Protein AF-A0A950FPD4-F1 (afdb_monomer_lite)

Foldseek 3Di:
DKWKWFQFQVDIWIFDPVQLVQLVVCLVVVPQKDWGFTDPPPPPDRDDIDIDGSVGGPDIGIDPDDPPPPCVVVVVVPVVD

Secondary structure (DSSP, 8-state):
--EEEEEETTEEEEEEHHHHHHHHHHHHTT-SEEEEEEBSSSSS---EEEEEEGGGEEEEEEE-------HHHHHHHHTT-

Radius of gyration: 14.76 Å; chains: 1; bounding box: 42×22×27 Å

pLDDT: mean 86.8, std 14.66, range [48.88, 98.31]

Structure (mmCIF, N/CA/C/O backbone):
data_AF-A0A950FPD4-F1
#
_entry.id   AF-A0A950FPD4-F1
#
loop_
_atom_site.group_PDB
_atom_site.id
_atom_site.type_symbol
_atom_site.label_atom_id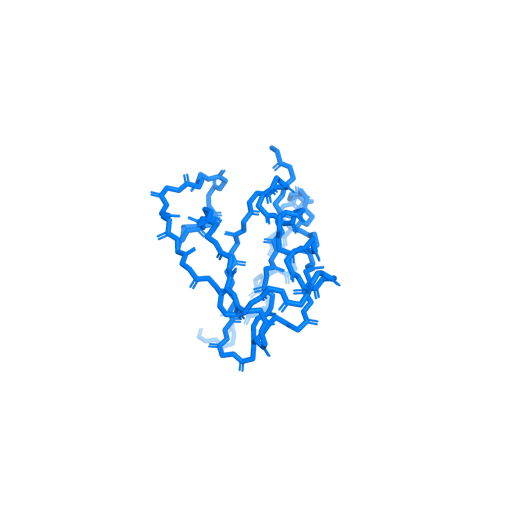
_atom_site.label_alt_id
_atom_site.label_comp_id
_atom_site.label_asym_id
_atom_site.label_entity_id
_atom_site.label_seq_id
_atom_site.pdbx_PDB_ins_code
_atom_site.Cartn_x
_atom_site.Cartn_y
_atom_site.Cartn_z
_atom_site.occupancy
_atom_site.B_iso_or_equiv
_atom_site.auth_seq_id
_atom_site.auth_comp_id
_atom_site.auth_asym_id
_atom_site.auth_atom_id
_atom_site.pdbx_PDB_model_num
ATOM 1 N N . MET A 1 1 ? 3.303 3.572 -16.248 1.00 70.12 1 MET A N 1
ATOM 2 C CA . MET A 1 1 ? 2.444 4.251 -15.250 1.00 70.12 1 MET A CA 1
ATOM 3 C C . MET A 1 1 ? 3.241 4.347 -13.964 1.00 70.12 1 MET A C 1
ATOM 5 O O . MET A 1 1 ? 3.993 3.410 -13.713 1.00 70.12 1 MET A O 1
ATOM 9 N N . PRO A 1 2 ? 3.112 5.433 -13.186 1.00 86.50 2 PRO A N 1
ATOM 10 C CA . PRO A 1 2 ? 3.833 5.574 -11.925 1.00 86.50 2 PRO A CA 1
ATOM 11 C C . PRO A 1 2 ? 3.486 4.424 -10.976 1.00 86.50 2 PRO A C 1
ATOM 13 O O . PRO A 1 2 ? 2.316 4.038 -10.874 1.00 86.50 2 PRO A O 1
ATOM 16 N N . GLN A 1 3 ? 4.498 3.885 -10.302 1.00 91.00 3 GLN A N 1
ATOM 17 C CA . GLN A 1 3 ? 4.344 2.852 -9.282 1.00 91.00 3 GLN A CA 1
ATOM 18 C C . GLN A 1 3 ? 4.695 3.418 -7.911 1.00 91.00 3 GLN A C 1
ATOM 20 O O . GLN A 1 3 ? 5.483 4.354 -7.794 1.00 91.00 3 GLN A O 1
ATOM 25 N N . TYR A 1 4 ? 4.122 2.834 -6.866 1.00 95.06 4 TYR A N 1
ATOM 26 C CA . TYR A 1 4 ? 4.378 3.221 -5.488 1.00 95.06 4 TYR A CA 1
ATOM 27 C C . TYR A 1 4 ? 4.715 1.993 -4.654 1.00 95.06 4 TYR A C 1
ATOM 29 O O . TYR A 1 4 ? 4.015 0.984 -4.703 1.00 95.06 4 TYR A O 1
ATOM 37 N N . THR A 1 5 ? 5.755 2.104 -3.836 1.00 95.69 5 THR A N 1
ATOM 38 C CA . THR A 1 5 ? 6.024 1.151 -2.767 1.00 95.69 5 THR A CA 1
ATOM 39 C C . THR A 1 5 ? 5.177 1.525 -1.560 1.00 95.69 5 THR A C 1
ATOM 41 O O . THR A 1 5 ? 5.372 2.577 -0.947 1.00 95.69 5 THR A O 1
ATOM 44 N N . VAL A 1 6 ? 4.252 0.647 -1.197 1.00 96.94 6 VAL A N 1
ATOM 45 C CA . VAL A 1 6 ? 3.515 0.704 0.061 1.00 96.94 6 VAL A CA 1
ATOM 46 C C . VAL A 1 6 ? 4.397 0.088 1.134 1.00 96.94 6 VAL A C 1
ATOM 48 O O . VAL A 1 6 ? 4.640 -1.121 1.131 1.00 96.94 6 VAL A O 1
ATOM 51 N N . PHE A 1 7 ? 4.883 0.915 2.054 1.00 97.38 7 PHE A N 1
ATOM 52 C CA . PHE A 1 7 ? 5.595 0.443 3.233 1.00 97.38 7 PHE A CA 1
ATOM 53 C C . PHE A 1 7 ? 4.594 0.084 4.316 1.00 97.38 7 PHE A C 1
ATOM 55 O O . PHE A 1 7 ? 3.876 0.945 4.827 1.00 97.38 7 PHE A O 1
ATOM 62 N N . LEU A 1 8 ? 4.574 -1.195 4.673 1.00 96.75 8 LEU A N 1
ATOM 63 C CA . LEU A 1 8 ? 3.812 -1.714 5.791 1.00 96.75 8 LEU A CA 1
ATOM 64 C C . LEU A 1 8 ? 4.738 -2.003 6.971 1.00 96.75 8 LEU A C 1
ATOM 66 O O . LEU A 1 8 ? 5.922 -2.289 6.804 1.00 96.75 8 LEU A O 1
ATOM 70 N N . THR A 1 9 ? 4.187 -2.069 8.180 1.00 96.38 9 THR A N 1
ATOM 71 C CA . THR A 1 9 ? 4.960 -2.477 9.369 1.00 96.38 9 THR A CA 1
ATOM 72 C C . THR A 1 9 ? 5.550 -3.893 9.266 1.00 96.38 9 THR A C 1
ATOM 74 O O . THR A 1 9 ? 6.385 -4.265 10.083 1.00 96.38 9 THR A O 1
ATOM 77 N N . LYS A 1 10 ? 5.078 -4.717 8.317 1.00 92.12 10 LYS A N 1
ATOM 78 C CA . LYS A 1 10 ? 5.481 -6.124 8.131 1.00 92.12 10 LYS A CA 1
ATOM 79 C C . LYS A 1 10 ? 6.022 -6.442 6.731 1.00 92.12 10 LYS A C 1
ATOM 81 O O . LYS A 1 10 ? 6.129 -7.614 6.385 1.00 92.12 10 LYS A O 1
ATOM 86 N N . GLY A 1 11 ? 6.348 -5.437 5.924 1.00 93.19 11 GLY A N 1
ATOM 87 C CA . GLY A 1 11 ? 6.895 -5.655 4.586 1.00 93.19 11 GLY A CA 1
ATOM 88 C C . GLY A 1 11 ? 6.559 -4.529 3.625 1.00 93.19 11 GLY A C 1
ATOM 89 O O . GLY A 1 11 ? 6.055 -3.484 4.026 1.00 93.19 11 GLY A O 1
ATOM 90 N N . THR A 1 12 ? 6.829 -4.753 2.348 1.00 94.38 12 THR A N 1
ATOM 91 C CA . THR A 1 12 ? 6.552 -3.784 1.290 1.00 94.38 12 THR A CA 1
ATOM 92 C C . THR A 1 12 ? 5.852 -4.450 0.123 1.00 94.38 12 THR A C 1
ATOM 94 O O . THR A 1 12 ? 6.154 -5.594 -0.208 1.00 94.38 12 THR A O 1
ATOM 97 N N . TYR A 1 13 ? 4.974 -3.702 -0.532 1.00 94.44 13 TYR A N 1
ATOM 98 C CA . TYR A 1 13 ? 4.313 -4.105 -1.769 1.00 94.44 13 TYR A CA 1
ATOM 99 C C . TYR A 1 13 ? 4.425 -2.987 -2.795 1.00 94.44 13 TYR A C 1
ATOM 101 O O . TYR A 1 13 ? 4.493 -1.820 -2.414 1.00 94.44 13 TYR A O 1
ATOM 109 N N . VAL A 1 14 ? 4.419 -3.330 -4.079 1.00 95.12 14 VAL A N 1
ATOM 110 C CA . VAL A 1 14 ? 4.354 -2.345 -5.162 1.00 95.12 14 VAL A CA 1
ATOM 111 C C . VAL A 1 14 ? 2.925 -2.290 -5.686 1.00 95.12 14 VAL A C 1
ATOM 113 O O . VAL A 1 14 ? 2.310 -3.327 -5.925 1.00 95.12 14 VAL A O 1
ATOM 116 N N . VAL A 1 15 ? 2.386 -1.087 -5.840 1.00 95.44 15 VAL A N 1
ATOM 117 C CA . VAL A 1 15 ? 1.033 -0.830 -6.349 1.00 95.44 15 VAL A CA 1
ATOM 118 C C . VAL A 1 15 ? 1.083 0.234 -7.443 1.00 95.44 15 VAL A C 1
ATOM 120 O O . VAL A 1 15 ? 2.065 0.974 -7.555 1.00 95.44 15 VAL A O 1
ATOM 123 N N . ASP A 1 16 ? 0.036 0.328 -8.259 1.00 94.62 16 ASP A N 1
ATOM 124 C CA . ASP A 1 16 ? -0.077 1.417 -9.230 1.00 94.62 16 ASP A CA 1
ATOM 125 C C . ASP A 1 16 ? -0.531 2.738 -8.579 1.00 94.62 16 ASP A C 1
ATOM 127 O O . ASP A 1 16 ? -0.890 2.805 -7.401 1.00 94.62 16 ASP A O 1
ATOM 131 N N . ALA A 1 17 ? -0.503 3.823 -9.353 1.00 94.12 17 ALA A N 1
ATOM 132 C CA . ALA A 1 17 ? -0.905 5.146 -8.883 1.00 94.12 17 ALA A CA 1
ATOM 133 C C . ALA A 1 17 ? -2.366 5.229 -8.397 1.00 94.12 17 ALA A C 1
ATOM 135 O O . ALA A 1 17 ? -2.652 5.971 -7.455 1.00 94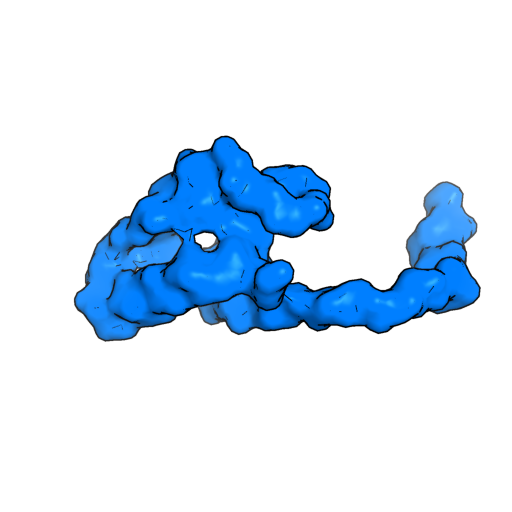.12 17 ALA A O 1
ATOM 136 N N . ALA A 1 18 ? -3.290 4.489 -9.017 1.00 95.25 18 ALA A N 1
ATOM 137 C CA . ALA A 1 18 ? -4.698 4.508 -8.631 1.00 95.25 18 ALA A CA 1
ATOM 138 C C . ALA A 1 18 ? -4.904 3.773 -7.298 1.00 95.25 18 ALA A C 1
ATOM 140 O O . ALA A 1 18 ? -5.613 4.256 -6.418 1.00 95.25 18 ALA A O 1
ATOM 141 N N . ASP A 1 19 ? -4.233 2.639 -7.117 1.00 96.56 19 ASP A N 1
ATOM 142 C CA . ASP A 1 19 ? -4.190 1.882 -5.871 1.00 96.56 19 ASP A CA 1
ATOM 143 C C . ASP A 1 19 ? -3.513 2.659 -4.738 1.00 96.56 19 ASP A C 1
ATOM 145 O O . ASP A 1 19 ? -4.026 2.698 -3.619 1.00 96.56 19 ASP A O 1
ATOM 149 N N . ALA A 1 20 ? -2.416 3.360 -5.029 1.00 96.88 20 ALA A N 1
ATOM 150 C CA . ALA A 1 20 ? -1.767 4.247 -4.069 1.00 96.88 20 ALA A CA 1
ATOM 151 C C . ALA A 1 20 ? -2.720 5.343 -3.569 1.00 96.88 20 ALA A C 1
ATOM 153 O O . ALA A 1 20 ? -2.753 5.643 -2.374 1.00 96.88 20 ALA A O 1
ATOM 154 N N . GLN A 1 21 ? -3.521 5.920 -4.469 1.00 97.62 21 GLN A N 1
ATOM 155 C CA . GLN A 1 21 ? -4.517 6.923 -4.109 1.00 97.62 21 GLN A CA 1
ATOM 156 C C . GLN A 1 21 ? -5.637 6.336 -3.242 1.00 97.62 21 GLN A C 1
ATOM 158 O O . GLN A 1 21 ? -5.973 6.918 -2.211 1.00 97.62 21 GLN A O 1
ATOM 163 N N . ARG A 1 22 ? -6.140 5.143 -3.584 1.00 97.62 22 ARG A N 1
ATOM 164 C CA . ARG A 1 22 ? -7.140 4.440 -2.765 1.00 97.62 22 ARG A CA 1
ATOM 165 C C . ARG A 1 22 ? -6.651 4.174 -1.343 1.00 97.62 22 ARG A C 1
ATOM 167 O O . ARG A 1 22 ? -7.422 4.317 -0.398 1.00 97.62 22 ARG A O 1
ATOM 174 N N . ILE A 1 23 ? -5.375 3.827 -1.170 1.00 98.00 23 ILE A N 1
ATOM 175 C CA . ILE A 1 23 ? -4.786 3.634 0.164 1.00 98.00 23 ILE A CA 1
ATOM 176 C C . ILE A 1 23 ? -4.784 4.942 0.957 1.00 98.00 23 ILE A C 1
ATOM 178 O O . ILE A 1 23 ? -5.155 4.925 2.129 1.00 98.00 23 ILE A O 1
ATOM 182 N N . ARG A 1 24 ? -4.395 6.069 0.344 1.00 97.75 24 ARG A N 1
ATOM 183 C CA . ARG A 1 24 ? -4.401 7.380 1.021 1.00 97.75 24 ARG A CA 1
ATOM 184 C C . ARG A 1 24 ? -5.801 7.741 1.508 1.00 97.75 24 ARG A C 1
ATOM 186 O O . ARG A 1 24 ? -5.970 8.042 2.684 1.00 97.75 24 ARG A O 1
ATOM 193 N N . GLU A 1 25 ? -6.798 7.608 0.640 1.00 98.31 25 GLU A N 1
ATOM 194 C CA . GLU A 1 25 ? -8.200 7.884 0.974 1.00 98.31 25 GLU A CA 1
ATOM 195 C C . GLU A 1 25 ? -8.723 6.958 2.082 1.00 98.31 25 GLU A C 1
ATOM 197 O O . GLU A 1 25 ? -9.432 7.399 2.989 1.00 98.31 25 GLU A O 1
ATOM 202 N N . ALA A 1 26 ? -8.344 5.677 2.063 1.00 98.06 26 ALA A N 1
ATOM 203 C CA . ALA A 1 26 ? -8.709 4.726 3.110 1.00 98.06 26 ALA A CA 1
ATOM 204 C C . ALA A 1 26 ? -8.074 5.079 4.467 1.00 98.06 26 ALA A C 1
ATOM 206 O O . ALA A 1 26 ? -8.747 5.016 5.495 1.00 98.06 26 ALA A O 1
ATOM 207 N N . VAL A 1 27 ? -6.803 5.492 4.478 1.00 97.69 27 VAL A N 1
ATOM 208 C CA . VAL A 1 27 ? -6.114 5.948 5.696 1.00 97.69 27 VAL A CA 1
ATOM 209 C C . VAL A 1 27 ? -6.752 7.232 6.234 1.00 97.69 27 VAL A C 1
ATOM 211 O O . VAL A 1 27 ? -7.049 7.306 7.424 1.00 97.69 27 VAL A O 1
ATOM 214 N N . GLU A 1 28 ? -7.017 8.220 5.376 1.00 97.69 28 GLU A N 1
ATOM 215 C CA . GLU A 1 28 ? -7.631 9.500 5.762 1.00 97.69 28 GLU A CA 1
ATOM 216 C C . GLU A 1 28 ? -9.062 9.338 6.289 1.00 97.69 28 GLU A C 1
ATOM 218 O O . GLU A 1 28 ? -9.456 10.004 7.247 1.00 97.69 28 GLU A O 1
ATOM 223 N N . SER A 1 29 ? -9.837 8.428 5.698 1.00 97.38 29 SER A N 1
ATOM 224 C CA . SER A 1 29 ? -11.205 8.123 6.136 1.00 97.38 29 SER A CA 1
ATOM 225 C C . SER A 1 29 ? -11.277 7.203 7.360 1.00 97.38 29 SER A C 1
ATOM 227 O O . SER A 1 29 ? -12.365 6.984 7.894 1.00 97.38 29 SER A O 1
ATOM 229 N N . GLY A 1 30 ? -10.144 6.656 7.818 1.00 97.00 30 GLY A N 1
ATOM 230 C CA . GLY A 1 30 ? -10.099 5.695 8.920 1.00 97.00 30 GLY A CA 1
ATOM 231 C C . GLY A 1 30 ? -10.710 4.332 8.576 1.00 97.00 30 GLY A C 1
ATOM 232 O O . GLY A 1 30 ? -11.082 3.583 9.482 1.00 97.00 30 GLY A O 1
ATOM 233 N N . ALA A 1 31 ? -10.834 3.996 7.289 1.00 98.00 31 ALA A N 1
ATOM 234 C CA . ALA A 1 31 ? -11.284 2.679 6.859 1.00 98.00 31 ALA A CA 1
ATOM 235 C C . ALA A 1 31 ? -10.284 1.615 7.342 1.00 98.00 31 ALA A C 1
ATOM 237 O O . ALA A 1 31 ? -9.083 1.807 7.170 1.00 98.00 31 ALA A O 1
ATOM 238 N N . PRO A 1 32 ? -10.723 0.491 7.936 1.00 97.50 32 PRO A N 1
ATOM 239 C CA . PRO A 1 32 ? -9.805 -0.492 8.520 1.00 97.50 32 PRO A CA 1
ATOM 240 C C . PRO A 1 32 ? -9.021 -1.290 7.467 1.00 97.50 32 PRO A C 1
ATOM 242 O O . PRO A 1 32 ? -7.906 -1.744 7.733 1.00 97.50 32 PRO A O 1
ATOM 245 N N . PHE A 1 33 ? -9.594 -1.443 6.273 1.00 97.69 33 PHE A N 1
ATOM 246 C CA . PHE A 1 33 ? -9.042 -2.231 5.179 1.00 97.69 33 PHE A CA 1
ATOM 247 C C . PHE A 1 33 ? -9.282 -1.539 3.839 1.00 97.69 33 PHE A C 1
ATOM 249 O O . PHE A 1 33 ? -10.246 -0.788 3.680 1.00 97.69 33 PHE A O 1
ATOM 256 N N . VAL A 1 34 ? -8.412 -1.821 2.872 1.00 97.94 34 VAL A N 1
ATOM 257 C CA . VAL A 1 34 ? -8.555 -1.384 1.483 1.00 97.94 34 VAL A CA 1
ATOM 258 C C . VAL A 1 34 ? -8.108 -2.496 0.543 1.00 97.94 34 VAL A C 1
ATOM 260 O O . VAL A 1 34 ? -7.017 -3.046 0.690 1.00 97.94 34 VAL A O 1
ATOM 263 N N . GLU A 1 35 ? -8.954 -2.838 -0.428 1.00 97.88 35 GLU A N 1
ATOM 264 C CA . GLU A 1 35 ? -8.580 -3.766 -1.492 1.00 97.88 35 GLU A CA 1
ATOM 265 C C . GLU A 1 35 ? -7.823 -3.015 -2.587 1.00 97.88 35 GLU A C 1
ATOM 267 O O . GLU A 1 35 ? -8.334 -2.053 -3.171 1.00 97.88 35 GLU A O 1
ATOM 272 N N . VAL A 1 36 ? -6.616 -3.483 -2.891 1.00 97.00 36 VAL A N 1
ATOM 273 C CA . VAL A 1 36 ? -5.756 -2.926 -3.934 1.00 97.00 36 VAL A CA 1
ATOM 274 C C . VAL A 1 36 ? -5.177 -4.009 -4.821 1.00 97.00 36 VAL A C 1
ATOM 276 O O . VAL A 1 36 ? -5.160 -5.195 -4.491 1.00 97.00 36 VAL A O 1
ATOM 279 N N . GLY A 1 37 ? -4.726 -3.603 -5.998 1.00 96.50 37 GLY A N 1
ATOM 280 C CA . GLY A 1 37 ? -3.868 -4.421 -6.827 1.00 96.50 37 GLY A CA 1
ATOM 281 C C . GLY A 1 37 ? -2.405 -4.298 -6.397 1.00 96.50 37 GLY A C 1
ATOM 282 O O . GLY A 1 37 ? -1.930 -3.214 -6.074 1.00 96.50 37 GLY A O 1
ATOM 283 N N . VAL A 1 38 ? -1.693 -5.420 -6.409 1.00 94.88 38 VAL A N 1
ATOM 284 C CA . VAL A 1 38 ? -0.272 -5.524 -6.085 1.00 94.88 38 VAL A CA 1
ATOM 285 C C . VAL A 1 38 ? 0.493 -6.112 -7.269 1.00 94.88 38 VAL A C 1
ATOM 287 O O . VAL A 1 38 ? 0.106 -7.134 -7.847 1.00 94.88 38 VAL A O 1
ATOM 290 N N . ASP A 1 39 ? 1.606 -5.472 -7.603 1.00 91.88 39 ASP A N 1
ATOM 291 C CA . ASP A 1 39 ? 2.643 -5.989 -8.485 1.00 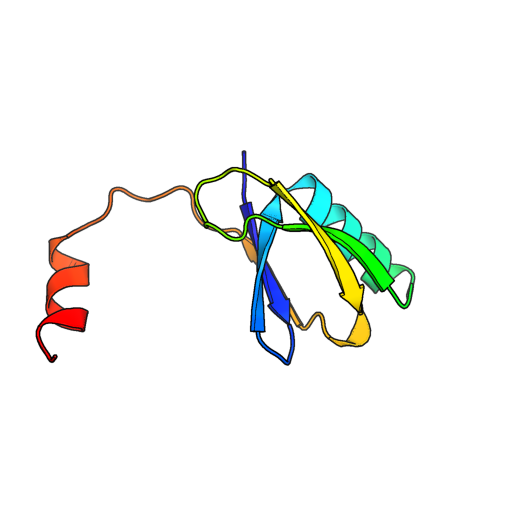91.88 39 ASP A CA 1
ATOM 292 C C . ASP A 1 39 ? 3.643 -6.804 -7.648 1.00 91.88 39 ASP A C 1
ATOM 294 O O . ASP A 1 39 ? 4.546 -6.273 -7.002 1.00 91.88 39 ASP A O 1
ATOM 298 N N . LEU A 1 40 ? 3.4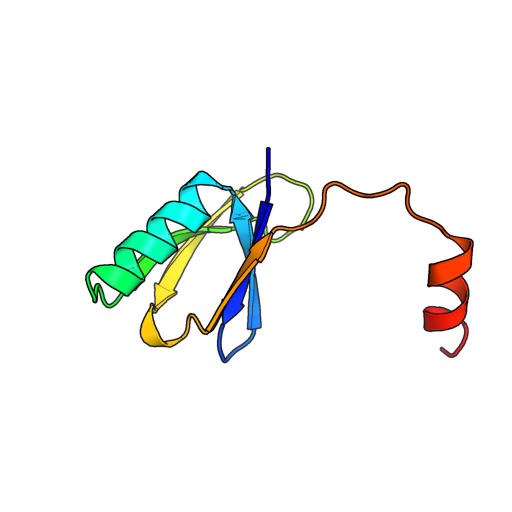43 -8.124 -7.620 1.00 87.31 40 LEU A N 1
ATOM 299 C CA . LEU A 1 40 ? 4.303 -9.055 -6.880 1.00 87.31 40 LEU A CA 1
ATOM 300 C C . LEU A 1 40 ? 5.649 -9.311 -7.569 1.00 87.31 40 LEU A C 1
ATOM 302 O O . LEU A 1 40 ? 6.543 -9.890 -6.954 1.00 87.31 40 LEU A O 1
ATOM 306 N N . ARG A 1 41 ? 5.773 -8.961 -8.853 1.00 86.56 41 ARG A N 1
ATOM 307 C CA . ARG A 1 41 ? 6.972 -9.217 -9.663 1.00 86.56 41 ARG A CA 1
ATOM 308 C C . ARG A 1 41 ? 7.840 -7.977 -9.822 1.00 86.56 41 ARG A C 1
ATOM 310 O O . ARG A 1 41 ? 8.973 -8.109 -10.277 1.00 86.56 41 ARG A O 1
ATOM 317 N N . CYS A 1 42 ? 7.324 -6.816 -9.428 1.00 84.81 42 CYS A N 1
ATOM 318 C CA . CYS A 1 42 ? 7.944 -5.514 -9.628 1.00 84.81 42 CYS A CA 1
ATOM 319 C C . CYS A 1 42 ? 8.283 -5.273 -11.111 1.00 84.81 42 CYS A C 1
ATOM 321 O O . CYS A 1 42 ? 9.326 -4.701 -11.424 1.00 84.81 42 CYS A O 1
ATOM 323 N N . ASP A 1 43 ? 7.438 -5.770 -12.021 1.00 83.88 43 ASP A N 1
ATOM 324 C CA . ASP A 1 43 ? 7.635 -5.703 -13.476 1.00 83.88 43 ASP A CA 1
ATOM 325 C C . ASP A 1 43 ? 6.736 -4.659 -14.159 1.00 83.88 43 ASP A C 1
ATOM 327 O O . ASP A 1 43 ? 6.745 -4.524 -15.385 1.00 83.88 43 ASP A O 1
ATOM 331 N N . GLY A 1 44 ? 5.977 -3.894 -13.373 1.00 83.50 44 GLY A N 1
ATOM 332 C CA . GLY A 1 44 ? 5.017 -2.916 -13.868 1.00 83.50 44 GLY A CA 1
ATOM 333 C C . GLY A 1 44 ? 3.593 -3.455 -13.966 1.00 83.50 44 GLY A C 1
ATOM 334 O O . GLY A 1 44 ? 2.676 -2.669 -14.218 1.00 83.50 44 GLY A O 1
ATOM 335 N N . VAL A 1 45 ? 3.378 -4.765 -13.791 1.00 86.88 45 VAL A N 1
ATOM 336 C CA . VAL A 1 45 ? 2.083 -5.412 -14.018 1.00 86.88 45 VAL A CA 1
ATOM 337 C C . VAL A 1 45 ? 1.412 -5.780 -12.698 1.00 86.88 45 VAL A C 1
ATOM 339 O O . VAL A 1 45 ? 1.768 -6.729 -12.001 1.00 86.88 45 VAL A O 1
ATOM 342 N N . VAL A 1 46 ? 0.334 -5.063 -12.391 1.00 85.88 46 VAL A N 1
ATOM 343 C CA . VAL A 1 46 ? -0.534 -5.357 -11.250 1.00 85.88 46 VAL A CA 1
ATOM 344 C C . VAL A 1 46 ? -1.425 -6.563 -11.572 1.00 85.88 46 VAL A C 1
ATOM 346 O O . VAL A 1 46 ? -2.431 -6.442 -12.270 1.00 85.88 46 VAL A O 1
ATOM 349 N N . ALA A 1 47 ? -1.047 -7.743 -11.076 1.00 83.62 47 ALA A N 1
ATOM 350 C CA . ALA A 1 47 ? -1.705 -9.014 -11.406 1.00 83.62 47 ALA A CA 1
ATOM 351 C C . ALA A 1 47 ? -2.439 -9.678 -10.227 1.00 83.62 47 ALA A C 1
ATOM 353 O O . ALA A 1 47 ? -3.159 -10.657 -10.427 1.00 83.62 47 ALA A O 1
ATOM 354 N N . HIS A 1 48 ? -2.262 -9.180 -9.001 1.00 92.25 48 HIS A N 1
ATOM 355 C CA . HIS A 1 48 ? -2.823 -9.796 -7.799 1.00 92.25 48 HIS A CA 1
ATOM 356 C C . HIS A 1 48 ? -3.664 -8.799 -7.003 1.00 92.25 48 HIS A C 1
ATOM 358 O O . HIS A 1 48 ? -3.261 -7.652 -6.855 1.00 92.25 48 HIS A O 1
ATOM 364 N N . ARG A 1 49 ? -4.819 -9.221 -6.476 1.00 95.12 49 ARG A N 1
ATOM 365 C CA . ARG A 1 49 ? -5.632 -8.405 -5.560 1.00 95.12 49 ARG A CA 1
ATOM 366 C C . ARG A 1 49 ? -5.335 -8.805 -4.122 1.00 95.12 49 ARG A C 1
ATOM 368 O O . ARG A 1 49 ? -5.300 -9.993 -3.819 1.00 95.12 49 ARG A O 1
ATOM 375 N N . ALA A 1 50 ? -5.130 -7.816 -3.261 1.00 93.56 50 ALA A N 1
ATOM 376 C CA . ALA A 1 50 ? -4.860 -8.009 -1.847 1.00 93.56 50 ALA A CA 1
ATOM 377 C C . ALA A 1 50 ? -5.652 -7.006 -1.007 1.00 93.56 50 ALA A C 1
ATOM 379 O O . ALA A 1 50 ? -5.847 -5.857 -1.406 1.00 93.56 50 ALA A O 1
ATOM 380 N N . GLU A 1 51 ? -6.064 -7.438 0.180 1.00 96.81 51 GLU A N 1
ATOM 381 C CA . GLU A 1 51 ? -6.632 -6.561 1.196 1.00 96.81 51 GLU A CA 1
ATOM 382 C C . GLU A 1 51 ? -5.514 -6.086 2.133 1.00 96.81 51 GLU A C 1
ATOM 384 O O . GLU A 1 51 ? -4.819 -6.888 2.761 1.00 96.81 51 GLU A O 1
ATOM 389 N N . ILE A 1 52 ? -5.312 -4.770 2.206 1.00 95.88 52 ILE A N 1
ATOM 390 C CA . ILE A 1 52 ? -4.322 -4.144 3.082 1.00 95.88 52 ILE A CA 1
ATOM 391 C C . ILE A 1 52 ? -5.038 -3.570 4.300 1.00 95.88 52 ILE A C 1
ATOM 393 O O . ILE A 1 52 ? -5.920 -2.724 4.173 1.00 95.88 52 ILE A O 1
ATOM 397 N N . ALA A 1 53 ? -4.610 -3.985 5.493 1.00 97.75 53 ALA A N 1
ATOM 398 C CA . ALA A 1 53 ? -5.011 -3.339 6.738 1.00 97.75 53 ALA A CA 1
ATOM 399 C C . ALA A 1 53 ? -4.344 -1.959 6.842 1.00 97.75 53 ALA A C 1
ATOM 401 O O . ALA A 1 53 ? -3.115 -1.860 6.929 1.00 97.75 53 ALA A O 1
ATOM 402 N N . THR A 1 54 ? -5.142 -0.893 6.861 1.00 97.12 54 THR A N 1
ATOM 403 C CA . THR A 1 54 ? -4.649 0.498 6.839 1.00 97.12 54 THR A CA 1
ATOM 404 C C . THR A 1 54 ? -3.831 0.846 8.079 1.00 97.12 54 THR A C 1
ATOM 406 O O . THR A 1 54 ? -2.872 1.603 7.986 1.00 97.12 54 THR A O 1
ATOM 409 N N . ALA A 1 55 ? -4.119 0.205 9.216 1.00 97.31 55 ALA A N 1
ATOM 410 C CA . ALA A 1 55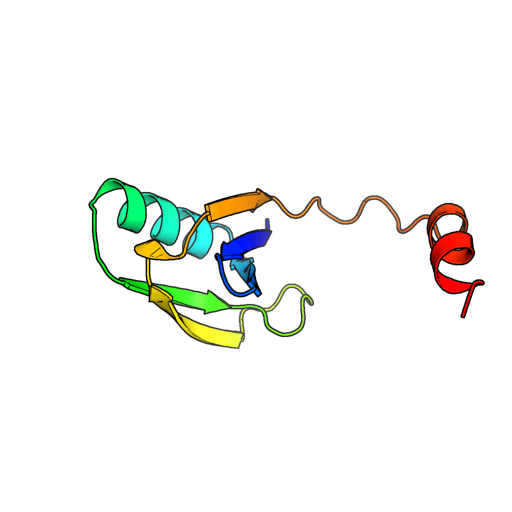 ? -3.348 0.336 10.453 1.00 97.31 55 ALA A CA 1
ATOM 411 C C . ALA A 1 55 ? -1.871 -0.084 10.312 1.00 97.31 55 ALA A C 1
ATOM 413 O O . ALA A 1 55 ? -1.043 0.275 11.148 1.00 97.31 55 ALA A O 1
ATOM 414 N N . HIS A 1 56 ? -1.532 -0.860 9.278 1.00 97.75 56 HIS A N 1
ATOM 415 C CA . HIS A 1 56 ? -0.158 -1.251 8.986 1.00 97.75 56 HIS A CA 1
ATOM 416 C C . HIS A 1 56 ? 0.525 -0.352 7.958 1.00 97.75 56 HIS A C 1
ATOM 418 O O . HIS A 1 56 ? 1.729 -0.509 7.778 1.00 97.75 56 HIS A O 1
ATOM 424 N N . VAL A 1 57 ? -0.187 0.570 7.304 1.00 97.62 57 VAL A N 1
ATOM 425 C CA . VAL A 1 57 ? 0.392 1.482 6.310 1.00 97.62 57 VAL A CA 1
ATOM 426 C C . VAL A 1 57 ? 1.231 2.537 7.022 1.00 97.62 57 VAL A C 1
ATOM 428 O O . VAL A 1 57 ? 0.723 3.339 7.798 1.00 97.62 57 VAL A O 1
ATOM 431 N N . VAL A 1 58 ? 2.534 2.528 6.748 1.00 97.56 58 VAL A N 1
ATOM 432 C CA . VAL A 1 58 ? 3.496 3.482 7.310 1.00 97.56 58 VAL A CA 1
ATOM 433 C C . VAL A 1 58 ? 3.669 4.670 6.372 1.00 97.56 58 VAL A C 1
ATOM 435 O O . VAL A 1 58 ? 3.641 5.816 6.809 1.00 97.56 58 VAL A O 1
ATOM 438 N N . THR A 1 59 ? 3.873 4.404 5.080 1.00 97.44 59 THR A N 1
ATOM 439 C CA . THR A 1 59 ? 4.027 5.439 4.053 1.00 97.44 59 THR A CA 1
ATOM 440 C C . THR A 1 59 ? 3.861 4.852 2.648 1.00 97.44 59 THR A C 1
ATOM 442 O O . THR A 1 59 ? 3.906 3.633 2.463 1.00 97.44 59 THR A O 1
ATOM 445 N N . LEU A 1 60 ? 3.696 5.724 1.655 1.00 96.81 60 LEU A N 1
ATOM 446 C CA . LEU A 1 60 ? 3.762 5.390 0.236 1.00 96.81 60 LEU A CA 1
ATOM 447 C C . LEU A 1 60 ? 4.904 6.175 -0.402 1.00 96.81 60 LEU A C 1
ATOM 449 O O . LEU A 1 60 ? 4.943 7.401 -0.304 1.00 96.81 60 LEU A O 1
ATOM 453 N N . ILE A 1 61 ? 5.811 5.472 -1.073 1.00 95.06 61 ILE A N 1
ATOM 454 C CA . ILE A 1 61 ? 6.978 6.064 -1.733 1.00 95.06 61 ILE A CA 1
ATOM 455 C C . ILE A 1 61 ? 6.841 5.848 -3.231 1.00 95.06 61 ILE A C 1
ATOM 457 O O . ILE A 1 61 ? 6.662 4.715 -3.667 1.00 95.06 61 ILE A O 1
ATOM 461 N N . GLU A 1 62 ? 6.920 6.916 -4.017 1.00 93.00 62 GLU A N 1
ATOM 462 C CA . GLU A 1 62 ? 6.945 6.797 -5.474 1.00 93.00 62 GLU A CA 1
ATOM 463 C C . GLU A 1 62 ? 8.193 6.030 -5.915 1.00 93.00 62 GLU A C 1
ATOM 465 O O . GLU A 1 62 ? 9.308 6.348 -5.495 1.00 93.00 62 GLU A O 1
ATOM 470 N N . VAL A 1 63 ? 8.002 5.000 -6.737 1.00 87.19 63 VAL A N 1
ATOM 471 C CA . VAL A 1 63 ? 9.098 4.279 -7.377 1.00 87.19 63 VAL A CA 1
ATOM 472 C C . VAL A 1 63 ? 9.583 5.167 -8.520 1.00 87.19 63 VAL A C 1
ATOM 474 O O . VAL A 1 63 ? 8.817 5.393 -9.460 1.00 87.19 63 VAL A O 1
ATOM 477 N N . PRO A 1 64 ? 10.819 5.695 -8.463 1.00 79.75 64 PRO A N 1
ATOM 478 C CA . PRO A 1 64 ? 11.339 6.492 -9.560 1.00 79.75 64 PRO A CA 1
ATOM 479 C C . PRO A 1 64 ? 11.334 5.641 -10.831 1.00 79.75 64 PRO A C 1
ATOM 481 O O . PRO A 1 64 ? 11.798 4.497 -10.806 1.00 79.75 64 PRO A O 1
ATOM 484 N N . GLU A 1 65 ? 10.825 6.191 -11.940 1.00 70.50 65 GLU A N 1
ATOM 485 C CA . GLU A 1 65 ? 11.039 5.580 -13.255 1.00 70.50 65 GLU A CA 1
ATOM 486 C C . GLU A 1 65 ? 12.534 5.322 -13.392 1.00 70.50 65 GLU A C 1
ATOM 488 O O . GLU A 1 65 ? 13.325 6.210 -13.071 1.00 70.50 65 GLU A O 1
ATOM 493 N N . ALA A 1 66 ? 12.909 4.095 -13.769 1.00 59.91 66 ALA A N 1
ATOM 494 C CA . ALA A 1 66 ? 14.289 3.643 -13.729 1.00 59.91 66 ALA A CA 1
ATOM 495 C C . ALA A 1 66 ? 15.206 4.678 -14.397 1.00 59.91 66 ALA A C 1
ATOM 497 O O . ALA A 1 66 ? 15.330 4.727 -15.622 1.00 59.91 66 ALA A O 1
ATOM 498 N N . ALA A 1 67 ? 15.874 5.505 -13.585 1.00 53.78 67 ALA A N 1
ATOM 499 C CA . ALA A 1 67 ? 17.069 6.190 -14.025 1.00 53.78 67 ALA A CA 1
ATOM 500 C C . ALA A 1 67 ? 17.976 5.072 -14.531 1.00 53.78 67 ALA A C 1
ATOM 502 O O . ALA A 1 67 ? 18.140 4.080 -13.815 1.00 53.78 67 ALA A O 1
ATOM 503 N N . ALA A 1 68 ? 18.450 5.190 -15.777 1.00 52.53 68 ALA A N 1
ATOM 504 C CA . ALA A 1 68 ? 19.222 4.160 -16.464 1.00 52.53 68 ALA A CA 1
ATOM 505 C C . ALA A 1 68 ? 20.101 3.401 -15.465 1.00 52.53 68 ALA A C 1
ATOM 507 O O . ALA A 1 68 ? 20.934 4.015 -14.796 1.00 52.53 68 ALA A O 1
ATOM 508 N N . PHE A 1 69 ? 19.824 2.103 -15.304 1.00 56.00 69 PHE A N 1
ATOM 509 C CA . PHE A 1 69 ? 20.490 1.240 -14.337 1.00 56.00 69 PHE A CA 1
ATOM 510 C C . PHE A 1 69 ? 22.004 1.402 -14.486 1.00 56.00 69 PHE A C 1
ATOM 512 O O . PHE A 1 69 ? 22.596 0.976 -15.478 1.00 56.00 69 PHE A O 1
ATOM 519 N N . ASP A 1 70 ? 22.620 2.084 -13.524 1.00 62.06 70 ASP A N 1
ATOM 520 C CA . ASP A 1 70 ? 24.053 2.336 -13.531 1.00 62.06 70 ASP A CA 1
ATOM 521 C C . ASP A 1 70 ? 24.745 1.122 -12.910 1.00 62.06 70 ASP A C 1
ATOM 523 O O . ASP A 1 70 ? 24.978 1.065 -11.699 1.00 62.06 70 ASP A O 1
ATOM 527 N N . ASP A 1 71 ? 25.030 0.123 -13.751 1.00 60.66 71 ASP A N 1
ATOM 528 C CA . ASP A 1 71 ? 25.680 -1.140 -13.369 1.00 60.66 71 ASP A CA 1
ATOM 529 C C . ASP A 1 71 ? 26.964 -0.909 -12.545 1.00 60.66 71 ASP A C 1
ATOM 531 O O . ASP A 1 71 ? 27.289 -1.685 -11.642 1.00 60.66 71 ASP A O 1
ATOM 535 N N . ALA A 1 72 ? 27.659 0.214 -12.773 1.00 65.69 72 ALA A N 1
ATOM 536 C CA . ALA A 1 72 ? 28.867 0.581 -12.040 1.00 65.69 72 ALA A CA 1
ATOM 537 C C . ALA A 1 72 ? 28.604 0.938 -10.564 1.00 65.69 72 ALA A C 1
ATOM 539 O O . ALA A 1 72 ? 29.488 0.742 -9.729 1.00 65.69 72 ALA A O 1
ATOM 540 N N . LYS A 1 73 ? 27.402 1.418 -10.216 1.00 63.31 73 LYS A N 1
ATOM 541 C CA . LYS A 1 73 ? 27.004 1.701 -8.824 1.00 63.31 73 LYS A CA 1
ATOM 542 C C . LYS A 1 73 ? 26.480 0.470 -8.087 1.00 63.31 73 LYS A C 1
ATOM 544 O O . LYS A 1 73 ? 26.545 0.430 -6.861 1.00 63.31 73 LYS A O 1
ATOM 549 N N . VAL A 1 74 ? 25.968 -0.522 -8.815 1.00 62.06 74 VAL A N 1
ATOM 550 C CA . VAL A 1 74 ? 25.316 -1.706 -8.234 1.00 62.06 74 VAL A CA 1
ATOM 551 C C . VAL A 1 74 ? 26.306 -2.847 -8.000 1.00 62.06 74 VAL A C 1
ATOM 553 O O . VAL A 1 74 ? 26.265 -3.484 -6.949 1.00 62.06 74 VAL A O 1
ATOM 556 N N . ARG A 1 75 ? 27.253 -3.072 -8.920 1.00 60.44 75 ARG A N 1
ATOM 557 C CA . ARG A 1 75 ? 28.280 -4.125 -8.796 1.00 60.44 75 ARG A CA 1
ATOM 558 C C . ARG A 1 75 ? 29.009 -4.169 -7.442 1.00 60.44 75 ARG A C 1
ATOM 560 O O . ARG A 1 75 ? 29.160 -5.269 -6.914 1.00 60.44 75 ARG A O 1
ATOM 567 N N . PRO A 1 76 ? 29.431 -3.043 -6.832 1.00 66.38 76 PRO A N 1
ATOM 568 C CA . PRO A 1 76 ? 30.127 -3.075 -5.545 1.00 66.38 76 PRO A CA 1
ATOM 569 C C . PRO A 1 76 ? 29.276 -3.606 -4.381 1.00 66.38 76 PRO A C 1
ATOM 571 O O . PRO A 1 76 ? 29.836 -4.137 -3.428 1.00 66.38 76 PRO A O 1
ATOM 574 N N . LEU A 1 77 ? 27.943 -3.488 -4.447 1.00 61.16 77 LEU A N 1
ATOM 575 C CA . LEU A 1 77 ? 27.038 -3.941 -3.381 1.00 61.16 77 LEU A CA 1
ATOM 576 C C . LEU A 1 77 ? 26.893 -5.466 -3.338 1.00 61.16 77 LEU A C 1
ATOM 578 O O . LEU A 1 77 ? 26.654 -6.028 -2.274 1.00 61.16 77 LEU A O 1
ATOM 582 N N . PHE A 1 78 ? 27.059 -6.130 -4.482 1.00 62.69 78 PHE A N 1
ATOM 583 C CA . PHE A 1 78 ? 26.913 -7.582 -4.609 1.00 62.69 78 PHE A CA 1
ATOM 584 C C . PHE A 1 78 ? 28.247 -8.320 -4.749 1.00 62.69 78 PHE A C 1
ATOM 586 O O . PHE A 1 78 ? 28.276 -9.533 -4.614 1.00 62.69 78 PHE A O 1
ATOM 593 N N . ALA A 1 79 ? 29.358 -7.606 -4.960 1.00 61.12 79 ALA A N 1
ATOM 594 C CA . ALA A 1 79 ? 30.701 -8.190 -5.021 1.00 61.12 79 ALA A CA 1
ATOM 595 C C . ALA A 1 79 ? 31.254 -8.646 -3.653 1.00 61.12 79 ALA A C 1
ATOM 597 O O . ALA A 1 79 ? 32.329 -9.237 -3.596 1.00 61.12 79 ALA A O 1
ATOM 598 N N . ALA A 1 80 ? 30.551 -8.347 -2.555 1.00 58.84 80 ALA A N 1
ATOM 599 C CA . ALA A 1 80 ? 3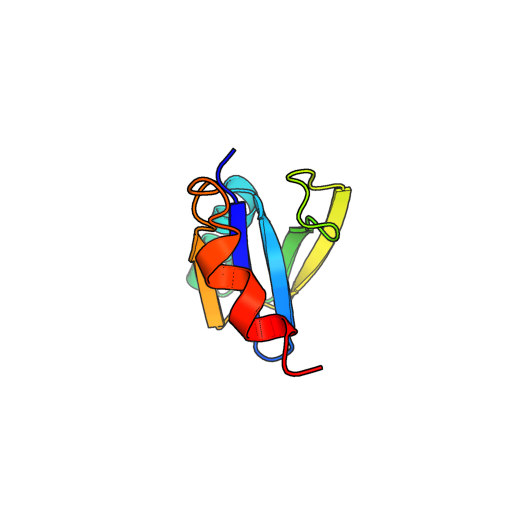0.892 -8.795 -1.204 1.00 58.84 80 ALA A CA 1
ATOM 600 C C . ALA A 1 80 ? 30.255 -10.151 -0.821 1.00 58.84 80 ALA A C 1
ATOM 602 O O . ALA A 1 80 ? 30.394 -10.570 0.330 1.00 58.84 80 ALA A O 1
ATOM 603 N N . PHE A 1 81 ? 29.571 -10.812 -1.763 1.00 48.88 81 PHE A N 1
ATOM 604 C CA . PHE A 1 81 ? 28.981 -12.145 -1.614 1.00 48.88 81 PHE A CA 1
ATOM 605 C C . PHE A 1 81 ? 29.601 -13.135 -2.600 1.00 48.88 81 PHE A C 1
ATOM 607 O O . PHE A 1 81 ? 29.821 -12.746 -3.770 1.00 48.88 81 PHE A O 1
#

Sequence (81 aa):
MPQYTVFLTKGTYVVDAADAQRIREAVESGAPFVEVGVDLRCDGVVAHRAEIATAHVVTLIEVPEAAAFDDAKVRPLFAAF